Protein AF-A0ABD5QRP2-F1 (afdb_monomer)

Mean predicted aligned error: 4.67 Å

Secondary structure (DSSP, 8-state):
--HHHHHHHHHHHHHHHHHHHHHHHH--S-HHHHHHHHHHHHHHHHHHHHHHHHT-

Structure (mmCIF, N/CA/C/O backbone):
data_AF-A0ABD5QRP2-F1
#
_entry.id   AF-A0ABD5QRP2-F1
#
loop_
_atom_site.group_PDB
_atom_site.id
_atom_site.type_symbol
_atom_site.label_atom_id
_atom_site.label_alt_id
_a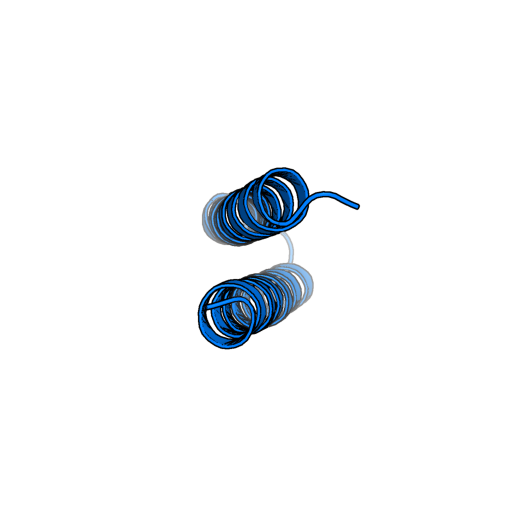tom_site.label_comp_id
_atom_site.label_asym_id
_atom_site.label_entity_id
_atom_site.label_seq_id
_atom_site.pdbx_PDB_ins_code
_atom_site.Cartn_x
_atom_site.Cartn_y
_atom_site.Cartn_z
_atom_site.occupancy
_atom_site.B_iso_or_equiv
_atom_site.auth_seq_id
_atom_site.auth_comp_id
_atom_site.auth_asym_id
_atom_site.auth_atom_id
_atom_site.pdbx_PDB_model_num
ATOM 1 N N . MET A 1 1 ? 3.007 9.399 -20.814 1.00 60.94 1 MET A N 1
ATOM 2 C CA . MET A 1 1 ? 3.641 9.825 -19.547 1.00 60.94 1 MET A CA 1
ATOM 3 C C . MET A 1 1 ? 5.045 9.225 -19.516 1.00 60.94 1 MET A C 1
ATOM 5 O O . MET A 1 1 ? 5.254 8.246 -20.216 1.00 60.94 1 MET A O 1
ATOM 9 N N . SER A 1 2 ? 6.021 9.810 -18.817 1.00 81.19 2 SER A N 1
ATOM 10 C CA . SER A 1 2 ? 7.358 9.194 -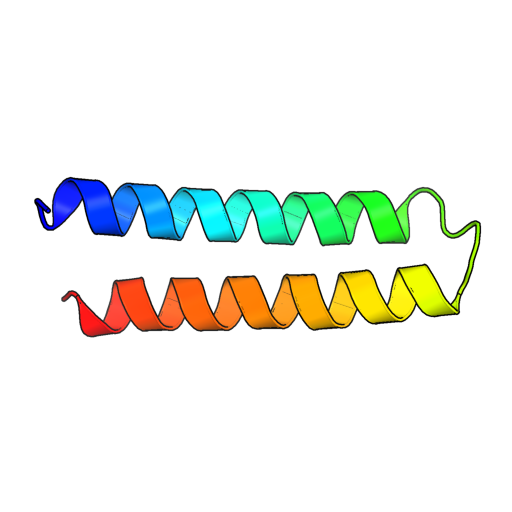18.692 1.00 81.19 2 SER A CA 1
ATOM 11 C C . SER A 1 2 ? 7.325 8.068 -17.652 1.00 81.19 2 SER A C 1
ATOM 13 O O . SER A 1 2 ? 6.720 8.267 -16.600 1.00 81.19 2 SER A O 1
ATOM 15 N N . ASP A 1 3 ? 8.039 6.957 -17.879 1.00 83.12 3 ASP A N 1
ATOM 16 C CA . ASP A 1 3 ? 8.174 5.841 -16.916 1.00 83.12 3 ASP A CA 1
ATOM 17 C C . ASP 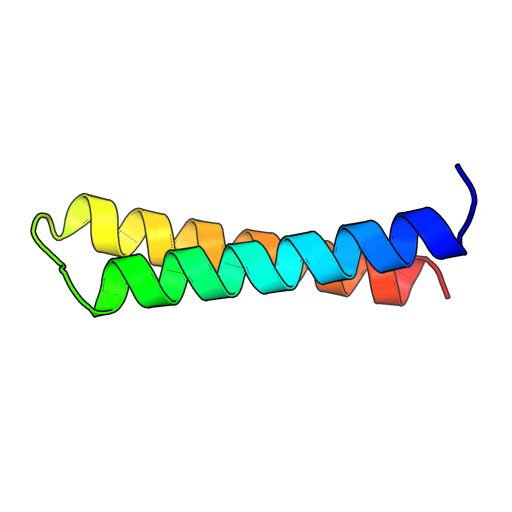A 1 3 ? 8.564 6.306 -15.506 1.00 83.12 3 ASP A C 1
ATOM 19 O O . ASP A 1 3 ? 8.141 5.743 -14.495 1.00 83.12 3 ASP A O 1
ATOM 23 N N . ARG A 1 4 ? 9.365 7.376 -15.411 1.00 86.06 4 ARG A N 1
ATOM 24 C CA . ARG A 1 4 ? 9.731 7.982 -14.126 1.00 86.06 4 ARG A CA 1
ATOM 25 C C . ARG A 1 4 ? 8.509 8.562 -13.411 1.00 86.06 4 ARG A C 1
ATOM 27 O O . ARG A 1 4 ? 8.378 8.386 -12.203 1.00 86.06 4 ARG A O 1
ATOM 34 N N . THR A 1 5 ? 7.639 9.263 -14.131 1.00 89.56 5 THR A N 1
ATOM 35 C CA . THR A 1 5 ? 6.421 9.867 -13.578 1.00 89.56 5 THR A CA 1
ATOM 36 C C . THR A 1 5 ? 5.445 8.793 -13.111 1.00 89.56 5 THR A C 1
ATOM 38 O O . THR A 1 5 ? 4.905 8.919 -12.016 1.00 89.56 5 THR A O 1
ATOM 41 N N . ASP A 1 6 ? 5.286 7.711 -13.874 1.00 88.19 6 ASP A N 1
ATOM 42 C CA . ASP A 1 6 ? 4.380 6.613 -13.512 1.00 88.19 6 ASP A CA 1
ATOM 43 C C . ASP A 1 6 ? 4.869 5.860 -12.268 1.00 88.19 6 ASP A C 1
ATOM 45 O O . ASP A 1 6 ? 4.082 5.550 -11.372 1.00 88.19 6 ASP A O 1
ATOM 49 N N . ARG A 1 7 ? 6.188 5.665 -12.132 1.00 87.88 7 ARG A N 1
ATOM 50 C CA . ARG A 1 7 ? 6.788 5.101 -10.912 1.00 87.88 7 ARG A CA 1
ATOM 51 C C . ARG A 1 7 ? 6.603 6.008 -9.696 1.00 87.88 7 ARG A C 1
ATOM 53 O O . ARG A 1 7 ? 6.261 5.516 -8.623 1.00 87.88 7 ARG A O 1
ATOM 60 N N . LEU A 1 8 ? 6.799 7.320 -9.844 1.00 92.94 8 LEU A N 1
ATOM 61 C CA . LEU A 1 8 ? 6.568 8.279 -8.754 1.00 92.94 8 LEU A CA 1
ATOM 62 C C . LEU A 1 8 ? 5.095 8.310 -8.332 1.00 92.94 8 LEU A C 1
ATOM 64 O O . LEU A 1 8 ? 4.801 8.362 -7.138 1.00 92.94 8 LEU A O 1
ATOM 68 N N . LEU A 1 9 ? 4.176 8.230 -9.295 1.00 93.19 9 LEU A N 1
ATOM 69 C CA . LEU A 1 9 ? 2.743 8.179 -9.029 1.00 93.19 9 LEU A CA 1
ATOM 70 C C . LEU A 1 9 ? 2.357 6.888 -8.299 1.00 93.19 9 LEU A C 1
ATOM 72 O O . LEU A 1 9 ? 1.611 6.943 -7.325 1.00 93.19 9 LEU A O 1
ATOM 76 N N . ALA A 1 10 ? 2.918 5.743 -8.691 1.00 92.94 10 ALA A N 1
ATOM 77 C CA . ALA A 1 10 ? 2.697 4.484 -7.984 1.00 92.94 10 ALA A CA 1
ATOM 78 C C . ALA A 1 10 ? 3.203 4.540 -6.532 1.00 92.94 10 ALA A C 1
ATOM 80 O O . ALA A 1 10 ? 2.490 4.141 -5.613 1.00 92.94 10 ALA A O 1
ATOM 81 N N . VAL A 1 11 ? 4.388 5.113 -6.294 1.00 94.12 11 VAL A N 1
ATOM 82 C CA . VAL A 1 11 ? 4.901 5.330 -4.929 1.00 94.12 11 VAL A CA 1
ATOM 83 C C . VAL A 1 11 ? 3.969 6.240 -4.123 1.00 94.12 11 VAL A C 1
ATOM 85 O O . VAL A 1 11 ? 3.672 5.940 -2.968 1.00 94.12 11 VAL A O 1
ATOM 88 N N . LEU A 1 12 ? 3.456 7.318 -4.722 1.00 95.38 12 LEU A N 1
ATOM 89 C CA . LEU A 1 12 ? 2.506 8.213 -4.058 1.00 95.38 12 LEU A CA 1
ATOM 90 C C . LEU A 1 12 ? 1.214 7.486 -3.651 1.00 95.38 12 LEU A C 1
ATOM 92 O O . LEU A 1 12 ? 0.716 7.700 -2.547 1.00 95.38 12 LEU A O 1
ATOM 96 N N . VAL A 1 13 ? 0.696 6.601 -4.506 1.00 96.12 13 VAL A N 1
ATOM 97 C CA . VAL A 1 13 ? -0.487 5.779 -4.197 1.00 96.12 13 VAL A CA 1
ATOM 98 C C . VAL A 1 13 ? -0.216 4.845 -3.017 1.00 96.12 13 VAL A C 1
ATOM 100 O O . VAL A 1 13 ? -1.067 4.728 -2.138 1.00 96.12 13 VAL A O 1
ATOM 103 N N . ILE A 1 14 ? 0.974 4.241 -2.937 1.00 95.75 14 ILE A N 1
ATOM 104 C CA . ILE A 1 14 ? 1.365 3.407 -1.788 1.00 95.75 14 ILE A CA 1
ATOM 105 C C . ILE A 1 14 ? 1.353 4.232 -0.497 1.00 95.75 14 ILE A C 1
ATOM 107 O O . ILE A 1 14 ? 0.770 3.810 0.501 1.00 95.75 14 ILE A O 1
ATOM 111 N N . LEU A 1 15 ? 1.953 5.426 -0.516 1.00 96.56 15 LEU A N 1
ATOM 112 C CA . LEU A 1 15 ? 1.986 6.315 0.649 1.00 96.56 15 LEU A CA 1
ATOM 113 C C . LEU A 1 15 ? 0.578 6.749 1.082 1.00 96.56 15 LEU A C 1
ATOM 115 O O . LEU A 1 15 ? 0.284 6.766 2.277 1.00 96.56 15 LEU A O 1
ATOM 119 N N . MET A 1 16 ? -0.311 7.039 0.129 1.00 96.25 16 MET A N 1
ATOM 120 C CA . MET A 1 16 ? -1.7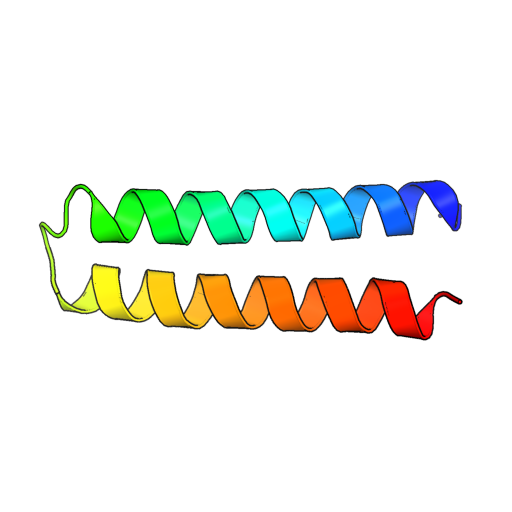14 7.346 0.422 1.00 96.25 16 MET A CA 1
ATOM 121 C C . MET A 1 16 ? -2.467 6.146 1.003 1.00 96.25 16 MET A C 1
ATOM 123 O O . MET A 1 16 ?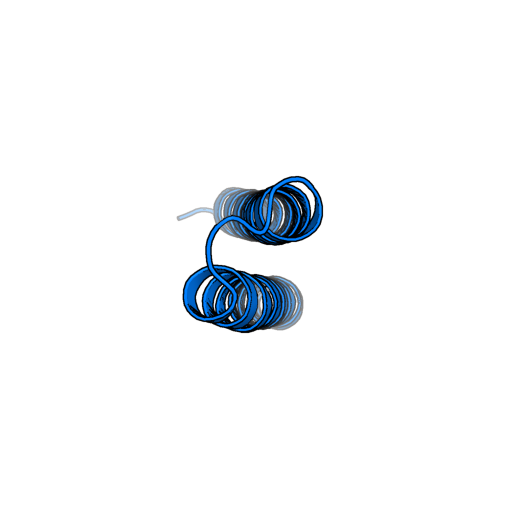 -3.212 6.309 1.967 1.00 96.25 16 MET A O 1
ATOM 127 N N . GLY A 1 17 ? -2.251 4.937 0.479 1.00 93.50 17 GLY A N 1
ATOM 128 C CA . GLY A 1 17 ? -2.842 3.716 1.031 1.00 93.50 17 GLY A CA 1
ATOM 129 C C . GLY A 1 17 ? -2.421 3.480 2.485 1.00 93.50 17 GLY A C 1
ATOM 130 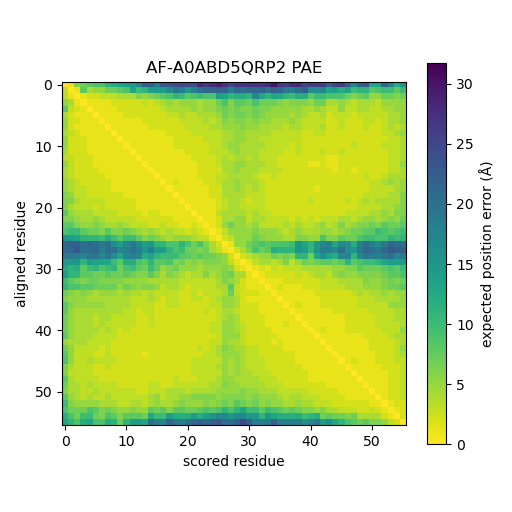O O . GLY A 1 17 ? -3.265 3.206 3.340 1.00 93.50 17 GLY A O 1
ATOM 131 N N . LEU A 1 18 ? -1.134 3.677 2.793 1.00 94.81 18 LEU A N 1
ATOM 132 C CA . LEU A 1 18 ? -0.612 3.599 4.162 1.00 94.81 18 LEU A CA 1
ATOM 133 C C . LEU A 1 18 ? -1.220 4.669 5.074 1.00 94.81 18 LEU A C 1
ATOM 135 O O . LEU A 1 18 ? -1.565 4.371 6.218 1.00 94.81 18 LEU A O 1
ATOM 139 N N . LEU A 1 19 ? -1.393 5.895 4.572 1.00 92.81 19 LEU A N 1
ATOM 140 C CA . LEU A 1 19 ? -2.046 6.967 5.317 1.00 92.81 19 LEU A CA 1
ATOM 141 C C . LEU A 1 19 ? -3.491 6.596 5.664 1.00 92.81 19 LEU A C 1
ATOM 143 O O . LEU A 1 19 ? -3.879 6.736 6.819 1.00 92.81 19 LEU A O 1
ATOM 147 N N . VAL A 1 20 ? -4.273 6.087 4.708 1.00 91.31 20 VAL A N 1
ATOM 148 C CA . VAL A 1 20 ? -5.661 5.655 4.949 1.00 91.31 20 VAL A CA 1
ATOM 149 C C . VAL A 1 20 ? -5.714 4.580 6.031 1.00 91.31 20 VAL A C 1
ATOM 151 O O . VAL A 1 20 ? -6.489 4.714 6.977 1.00 91.31 20 VAL A O 1
ATOM 154 N N . ILE A 1 21 ?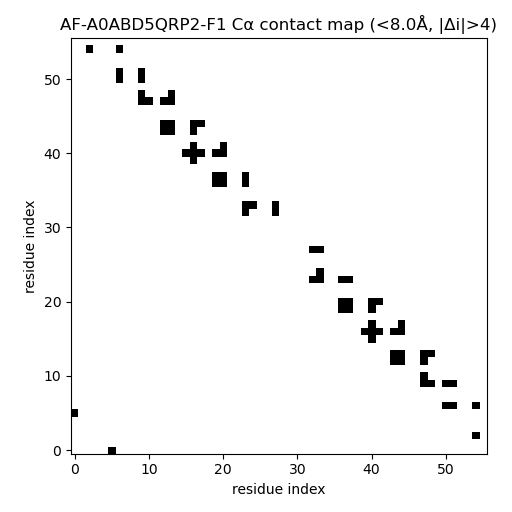 -4.845 3.568 5.943 1.00 92.19 21 ILE A N 1
ATOM 155 C CA . ILE A 1 21 ? -4.740 2.511 6.956 1.00 92.19 21 ILE A CA 1
ATOM 156 C C . ILE A 1 21 ? -4.447 3.120 8.334 1.00 92.19 21 ILE A C 1
ATOM 158 O O . ILE A 1 21 ? -5.167 2.834 9.291 1.00 92.19 21 ILE A O 1
ATOM 162 N N . ALA A 1 22 ? -3.459 4.012 8.433 1.00 89.75 22 ALA A N 1
ATOM 163 C CA . ALA A 1 22 ? -3.104 4.677 9.686 1.00 89.75 22 ALA A CA 1
ATOM 164 C C . ALA A 1 22 ? -4.257 5.525 10.257 1.00 89.75 22 ALA A C 1
ATOM 166 O O . ALA A 1 22 ? -4.526 5.481 11.455 1.00 89.75 22 ALA A O 1
ATOM 167 N N . GLN A 1 23 ? -4.986 6.263 9.416 1.00 86.88 23 GLN A N 1
ATOM 168 C CA . GLN A 1 23 ? -6.149 7.037 9.860 1.00 86.88 23 GLN A CA 1
ATOM 169 C C . GLN A 1 23 ? -7.265 6.121 10.384 1.00 86.88 23 GLN A C 1
ATOM 171 O O . GLN A 1 23 ? -7.879 6.414 11.411 1.00 86.88 23 GLN A O 1
ATOM 176 N N . THR A 1 24 ? -7.502 4.984 9.721 1.00 85.25 24 THR A N 1
ATOM 177 C CA . THR A 1 24 ? -8.532 4.028 10.152 1.00 85.25 24 THR A CA 1
ATOM 178 C C . THR A 1 24 ? -8.208 3.288 11.446 1.00 85.25 24 THR A C 1
ATOM 180 O O . THR A 1 24 ? -9.137 2.916 12.163 1.00 85.25 24 THR A O 1
ATOM 183 N N . THR A 1 25 ? -6.930 3.088 11.778 1.00 81.19 25 THR A N 1
ATOM 184 C CA . THR A 1 25 ? -6.523 2.387 13.007 1.00 81.19 25 THR A CA 1
ATOM 185 C C . THR A 1 25 ? -6.440 3.304 14.226 1.00 81.19 25 THR A C 1
ATOM 187 O O . THR A 1 25 ? -6.669 2.837 15.339 1.00 81.19 25 THR A O 1
ATOM 190 N N . VAL A 1 26 ? -6.158 4.599 14.042 1.00 79.62 26 VAL A N 1
ATOM 191 C CA . VAL A 1 26 ? -6.004 5.556 15.154 1.00 79.62 26 VAL A CA 1
ATOM 192 C C . VAL A 1 26 ? -7.351 6.056 15.691 1.00 79.62 26 VAL A C 1
ATOM 194 O O . VAL A 1 26 ? -7.479 6.272 16.895 1.00 79.62 26 VAL A O 1
ATOM 197 N N . VAL A 1 27 ? -8.377 6.219 14.843 1.00 65.88 27 VAL A N 1
ATOM 198 C CA . VAL A 1 27 ? -9.704 6.716 15.270 1.00 65.88 27 VAL A CA 1
ATOM 199 C C . VAL A 1 27 ? -10.840 5.875 14.667 1.00 65.88 27 VAL A C 1
ATOM 201 O O . VAL A 1 27 ? -11.571 6.349 13.791 1.00 65.88 27 VAL A O 1
ATOM 204 N N . PRO A 1 28 ? -11.058 4.628 15.128 1.00 63.19 28 PRO A N 1
ATOM 205 C CA . PRO A 1 28 ? -12.173 3.813 14.663 1.00 63.19 28 PRO A CA 1
ATOM 206 C C . PRO A 1 28 ? -13.483 4.297 15.305 1.00 63.19 28 PRO A C 1
ATOM 208 O O . PRO A 1 28 ? -14.025 3.681 16.217 1.00 63.19 28 PRO A O 1
ATOM 211 N N . ARG A 1 29 ? -14.020 5.427 14.828 1.00 70.50 29 ARG A N 1
ATOM 212 C CA . ARG A 1 29 ? -15.363 5.900 15.221 1.00 70.50 29 ARG A CA 1
ATOM 213 C C . ARG A 1 29 ? -16.478 5.018 14.655 1.00 70.50 29 ARG A C 1
ATOM 215 O O . ARG A 1 29 ? -17.579 5.012 15.190 1.00 70.50 29 ARG A O 1
ATOM 222 N N . ASN A 1 30 ? -16.203 4.305 13.562 1.00 81.94 30 ASN A N 1
ATOM 223 C CA . ASN A 1 30 ? -17.149 3.427 12.888 1.00 81.94 30 ASN A CA 1
ATOM 224 C C . ASN A 1 30 ? -16.413 2.190 12.361 1.00 81.94 30 ASN A C 1
ATOM 226 O O . ASN A 1 30 ? -15.541 2.302 11.497 1.00 81.94 30 ASN A O 1
ATOM 230 N N . GLN A 1 31 ? -16.791 1.016 12.869 1.00 82.69 31 GLN A N 1
ATOM 231 C CA . GLN A 1 31 ? -16.172 -0.261 12.515 1.00 82.69 31 GLN A CA 1
ATOM 232 C C . GLN A 1 31 ? -16.272 -0.551 11.011 1.00 82.69 31 GLN A C 1
ATOM 234 O O . GLN A 1 31 ? -15.299 -1.001 10.414 1.00 82.69 31 GLN A O 1
ATOM 239 N N . SER A 1 32 ? -17.402 -0.211 10.380 1.00 85.94 32 SER A N 1
ATOM 240 C CA . SER A 1 32 ? -17.591 -0.407 8.935 1.00 85.94 32 SER A CA 1
ATOM 241 C C . SER A 1 32 ? -16.627 0.442 8.099 1.00 85.94 32 SER A C 1
ATOM 243 O O . SER A 1 32 ? -15.986 -0.075 7.187 1.00 85.94 32 SER A O 1
ATOM 245 N N . LEU A 1 33 ? -16.447 1.720 8.452 1.00 82.38 33 LEU A N 1
ATOM 246 C CA . LEU A 1 33 ? -15.486 2.606 7.783 1.00 82.38 33 LEU A CA 1
ATOM 247 C C . LEU A 1 33 ? -14.038 2.162 8.022 1.00 82.38 33 LEU A C 1
ATOM 249 O O . LEU A 1 33 ? -13.222 2.256 7.109 1.00 82.38 33 LEU A O 1
ATOM 253 N N . GLY A 1 34 ? -13.734 1.629 9.210 1.00 87.56 34 GLY A N 1
ATOM 254 C CA . GLY A 1 34 ? -12.430 1.039 9.512 1.00 87.56 34 GLY A CA 1
ATOM 255 C C . GLY A 1 34 ? -12.114 -0.153 8.607 1.00 87.56 34 GLY A C 1
ATOM 256 O O . GLY A 1 34 ? -11.069 -0.184 7.962 1.00 87.56 34 GLY A O 1
ATOM 257 N N . THR A 1 35 ? -13.044 -1.104 8.485 1.00 90.44 35 THR A N 1
ATOM 258 C CA . THR A 1 35 ? -12.880 -2.268 7.602 1.00 90.44 35 THR A CA 1
ATOM 259 C C . THR A 1 35 ? -12.744 -1.861 6.135 1.00 90.44 35 THR A C 1
ATOM 2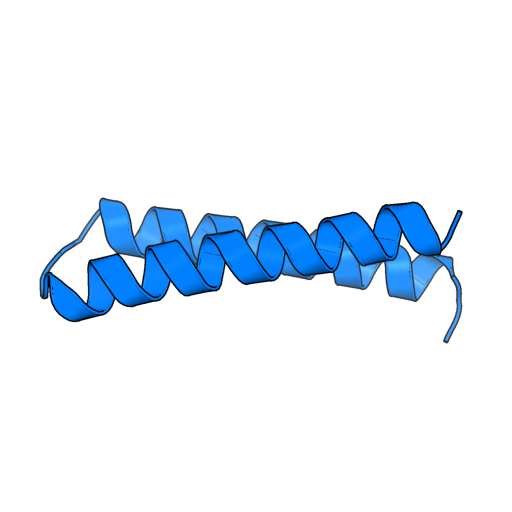61 O O . THR A 1 35 ? -11.869 -2.377 5.441 1.00 90.44 35 THR A O 1
ATOM 264 N N . ILE A 1 36 ? -13.556 -0.908 5.661 1.00 90.44 36 ILE A N 1
ATOM 265 C CA . ILE A 1 36 ? -13.468 -0.408 4.282 1.00 90.44 36 ILE A CA 1
ATOM 266 C C . ILE A 1 36 ? -12.102 0.237 4.032 1.00 90.44 36 ILE A C 1
ATOM 268 O O . ILE A 1 36 ? -11.456 -0.091 3.039 1.00 90.44 36 ILE A O 1
ATOM 272 N N . GLY A 1 37 ? -11.628 1.109 4.926 1.00 89.88 37 GLY A N 1
ATOM 273 C CA . GLY A 1 37 ? -10.333 1.767 4.748 1.00 89.88 37 GLY A CA 1
ATOM 274 C C . GLY A 1 37 ? -9.152 0.795 4.778 1.00 89.88 37 GLY A C 1
ATOM 275 O O . GLY A 1 37 ? -8.215 0.968 4.003 1.00 89.88 37 GLY A O 1
ATOM 276 N N . LEU A 1 38 ? -9.228 -0.280 5.569 1.00 92.50 38 LEU A N 1
ATOM 277 C CA . LEU A 1 38 ? -8.224 -1.348 5.546 1.00 92.50 38 LEU A CA 1
ATOM 278 C C . LEU A 1 38 ? -8.216 -2.107 4.213 1.00 92.50 38 LEU A C 1
ATOM 280 O O . LEU A 1 38 ? -7.152 -2.289 3.624 1.00 92.50 38 LEU A O 1
ATOM 284 N N . ILE A 1 39 ? -9.386 -2.519 3.715 1.00 94.69 39 ILE A N 1
ATOM 285 C CA . ILE A 1 39 ? -9.497 -3.269 2.453 1.00 94.69 39 ILE A CA 1
ATOM 286 C C . ILE A 1 39 ? -9.044 -2.404 1.273 1.00 94.69 39 ILE A C 1
ATOM 288 O O . ILE A 1 39 ? -8.219 -2.832 0.468 1.00 94.69 39 ILE A O 1
ATOM 292 N N . VAL A 1 40 ? -9.553 -1.174 1.182 1.00 93.75 40 VAL A N 1
ATOM 293 C CA . VAL A 1 40 ? -9.231 -0.246 0.090 1.00 93.75 40 VAL A CA 1
ATOM 294 C C . VAL A 1 40 ? -7.763 0.187 0.155 1.00 93.75 40 VAL A C 1
ATOM 296 O O . VAL A 1 40 ? -7.079 0.217 -0.871 1.00 93.75 40 VAL A O 1
ATOM 299 N N . GLY A 1 41 ? -7.242 0.457 1.355 1.00 92.88 41 GLY A N 1
ATOM 300 C CA . GLY A 1 41 ? -5.830 0.767 1.570 1.00 92.88 41 GLY A CA 1
ATOM 301 C C . GLY A 1 41 ? -4.919 -0.375 1.117 1.00 92.88 41 GLY A C 1
ATOM 302 O O . GLY A 1 41 ? -4.006 -0.157 0.325 1.00 92.88 41 GLY A O 1
ATOM 303 N N . ALA A 1 42 ? -5.211 -1.613 1.521 1.00 95.12 42 ALA A N 1
ATOM 304 C CA . ALA A 1 42 ? -4.433 -2.779 1.106 1.00 95.12 42 ALA A CA 1
ATOM 305 C C . ALA A 1 42 ? -4.512 -3.037 -0.411 1.00 95.12 42 ALA A C 1
ATOM 307 O O . ALA A 1 42 ? -3.488 -3.283 -1.051 1.00 95.12 42 ALA A O 1
ATOM 308 N N . ALA A 1 43 ? -5.706 -2.937 -1.005 1.00 96.38 43 ALA A N 1
ATOM 309 C CA . ALA A 1 43 ? -5.907 -3.150 -2.438 1.00 96.38 43 ALA A CA 1
ATOM 310 C C . ALA A 1 43 ? -5.161 -2.112 -3.293 1.00 96.38 43 ALA A C 1
ATOM 312 O O . ALA A 1 43 ? -4.524 -2.469 -4.284 1.00 96.38 43 ALA A O 1
ATOM 313 N N . SER A 1 44 ? -5.195 -0.837 -2.892 1.00 94.06 44 SER A N 1
ATOM 314 C CA . SER A 1 44 ? -4.488 0.236 -3.603 1.00 94.06 44 SER A CA 1
ATOM 315 C C . SER A 1 44 ? -2.967 0.072 -3.549 1.00 94.06 44 SER A C 1
ATOM 317 O O . SER A 1 44 ? -2.303 0.255 -4.571 1.00 94.06 44 SER A O 1
ATOM 319 N N . ILE A 1 45 ? -2.418 -0.359 -2.407 1.00 95.50 45 ILE A N 1
ATOM 320 C CA . ILE A 1 45 ? -0.993 -0.700 -2.276 1.00 95.50 45 ILE A CA 1
ATOM 321 C C . ILE A 1 45 ? -0.634 -1.867 -3.201 1.00 95.50 45 ILE A C 1
ATOM 323 O O . ILE A 1 45 ? 0.353 -1.779 -3.930 1.00 95.50 45 ILE A O 1
ATOM 327 N N . GLY A 1 46 ? -1.436 -2.937 -3.208 1.00 96.31 46 GLY A N 1
ATOM 328 C CA . GLY A 1 46 ? -1.208 -4.102 -4.066 1.00 96.31 46 GLY A CA 1
ATOM 329 C C . GLY A 1 46 ? -1.196 -3.746 -5.555 1.00 96.31 46 GLY A C 1
ATOM 330 O O . GLY A 1 46 ? -0.275 -4.128 -6.275 1.00 96.31 46 GLY A O 1
ATOM 331 N N . TYR A 1 47 ? -2.168 -2.946 -5.998 1.00 93.88 47 TYR A N 1
ATOM 332 C CA . TYR A 1 47 ? -2.242 -2.461 -7.377 1.00 93.88 47 TYR A CA 1
ATOM 333 C C . TYR A 1 47 ? -1.046 -1.572 -7.751 1.00 93.88 47 TYR A C 1
ATOM 335 O O . TYR A 1 47 ? -0.425 -1.746 -8.801 1.00 93.88 47 TYR A O 1
ATOM 343 N N . ALA A 1 48 ? -0.674 -0.629 -6.885 1.00 91.94 48 ALA A N 1
ATOM 344 C CA . ALA A 1 48 ? 0.473 0.233 -7.139 1.00 91.94 48 ALA A CA 1
ATOM 345 C C . ALA A 1 48 ? 1.788 -0.564 -7.191 1.00 91.94 48 ALA A C 1
ATOM 347 O O . ALA A 1 48 ? 2.628 -0.319 -8.057 1.00 91.94 48 ALA A O 1
ATOM 348 N N . ALA A 1 49 ? 1.946 -1.566 -6.324 1.00 92.81 49 ALA A N 1
ATOM 349 C CA . ALA A 1 49 ? 3.088 -2.471 -6.357 1.00 92.81 49 ALA A CA 1
ATOM 350 C C . ALA A 1 49 ? 3.138 -3.283 -7.662 1.00 92.81 49 ALA A C 1
ATOM 352 O O . ALA A 1 49 ? 4.204 -3.371 -8.273 1.00 92.81 49 ALA A O 1
ATOM 353 N N . SER A 1 50 ? 2.004 -3.814 -8.143 1.00 94.31 50 SER A N 1
ATOM 354 C CA . SER A 1 50 ? 1.971 -4.534 -9.423 1.00 94.31 50 SER A CA 1
ATOM 355 C C . SER A 1 50 ? 2.340 -3.638 -10.602 1.00 94.31 50 SER A C 1
ATOM 357 O O . SER A 1 50 ? 3.051 -4.086 -11.494 1.00 94.31 50 SER A O 1
ATOM 359 N N . GLN A 1 51 ? 1.939 -2.363 -10.581 1.00 89.38 51 GLN A N 1
ATOM 360 C CA . GLN A 1 51 ? 2.317 -1.396 -11.616 1.00 89.38 51 GLN A CA 1
ATOM 361 C C . GLN A 1 51 ? 3.828 -1.122 -11.622 1.00 89.38 51 GLN A C 1
ATOM 363 O O . GLN A 1 51 ? 4.430 -1.049 -12.689 1.00 89.38 51 GLN A O 1
ATOM 368 N N . ILE A 1 52 ? 4.467 -1.019 -10.451 1.00 88.69 52 ILE A N 1
ATOM 369 C CA . ILE A 1 52 ? 5.927 -0.832 -10.354 1.00 88.69 52 ILE A CA 1
ATOM 370 C C . ILE A 1 52 ? 6.676 -2.054 -10.895 1.00 88.69 52 ILE A C 1
ATOM 372 O O . ILE A 1 52 ? 7.693 -1.900 -11.569 1.00 88.69 52 ILE A O 1
ATOM 376 N N . VAL A 1 53 ? 6.184 -3.259 -10.595 1.00 89.56 53 VAL A N 1
ATOM 377 C CA . VAL A 1 53 ? 6.788 -4.513 -11.062 1.00 89.56 53 VAL A CA 1
ATOM 378 C C . VAL A 1 53 ? 6.580 -4.711 -12.564 1.00 89.56 53 VAL A C 1
ATOM 380 O O . VAL A 1 53 ? 7.509 -5.135 -13.240 1.00 89.56 53 VAL A O 1
ATOM 383 N N . ALA A 1 54 ? 5.393 -4.396 -13.087 1.00 81.50 54 ALA A N 1
ATOM 384 C CA . ALA A 1 54 ? 5.065 -4.539 -14.505 1.00 81.50 54 ALA A CA 1
ATOM 385 C C . ALA A 1 54 ? 5.742 -3.481 -15.394 1.00 81.50 54 ALA A C 1
ATOM 387 O O . ALA A 1 54 ? 6.014 -3.748 -16.557 1.00 81.50 54 ALA A O 1
ATOM 388 N N . ALA A 1 55 ? 6.037 -2.294 -14.856 1.00 71.38 55 ALA A N 1
ATOM 389 C CA . ALA A 1 55 ? 6.751 -1.221 -15.554 1.00 71.38 55 ALA A CA 1
ATOM 390 C C . ALA A 1 55 ? 8.288 -1.376 -15.501 1.00 71.38 55 ALA A C 1
ATOM 392 O O . ALA A 1 55 ? 9.018 -0.376 -15.501 1.00 71.38 55 ALA A O 1
ATOM 393 N N . ARG A 1 56 ? 8.790 -2.607 -15.363 1.00 58.44 56 ARG A N 1
ATOM 394 C CA . ARG A 1 56 ? 10.211 -2.951 -15.245 1.00 58.44 56 ARG A CA 1
ATOM 395 C C . ARG A 1 56 ? 10.690 -3.661 -16.500 1.00 58.44 56 ARG A C 1
ATOM 397 O O . ARG A 1 56 ? 11.819 -3.323 -16.913 1.00 58.44 56 ARG A O 1
#

Solvent-accessible surface area (backbone atoms only — not comparable to full-atom values): 2966 Å² total; per-residue (Å²): 132,55,74,69,56,55,46,52,50,28,51,50,43,33,54,50,16,52,47,41,34,52,54,29,71,75,59,64,86,42,68,69,60,26,54,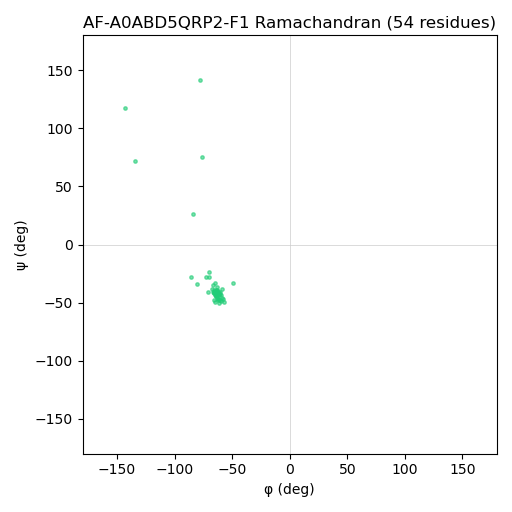49,31,44,54,52,17,52,50,44,30,52,53,26,51,50,49,53,61,71,76,105

Nearest PDB structures (foldseek):
  6ixg-assembly2_B  TM=7.730E-01  e=7.601E+00  Homo sapiens

Organism: NCBI:txid2707018

Radius of gyration: 13.07 Å; Cα contacts (8 Å, |Δi|>4): 39; chains: 1; bounding box: 28×14×35 Å

pLDDT: mean 87.7, std 9.2, range [58.44, 96.56]

Sequence (56 aa):
MSDRTDRLLAVLVILMGLLVIAQTTVVPRNQSLGTIGLIVGAASIGYAASQIVAAR

Foldseek 3Di:
DDLVVLLVVLVVQLVVLVVLQVVLVVDVPDPVSSVVSPVVSVVSNVVSVVSNVVSD